Protein AF-A0A183SMR6-F1 (afdb_monomer)

Sequence (157 aa):
METSVSPRKLFKMLNLYIFWGVMLLTLIPFTLVSSAMKIVGQKTFPDDVFLSIVVTVSAAFNAASRVLWGPLGDSLSFKLPLCINNFFYCALLITFPFVSVVSAAGRYLYAIWMILMFICIGGNFVLLPFGVSRAFGQKYFAINYGIVFTAVVRVFM

Mean predicted aligned error: 7.33 Å

pLDDT: mean 80.24, std 9.75, range [41.41, 91.19]

Organism: Schistocephalus solidus (NCBI:txid70667)

Structure (mmCIF, N/CA/C/O backbone):
data_AF-A0A183SMR6-F1
#
_entry.id   AF-A0A183SMR6-F1
#
loop_
_atom_site.group_PDB
_atom_site.id
_atom_site.type_symbol
_atom_site.label_atom_id
_atom_site.label_alt_id
_atom_site.label_comp_id
_atom_site.label_asym_id
_atom_site.label_entity_id
_atom_site.label_seq_id
_atom_site.pdbx_PDB_ins_code
_atom_site.Cartn_x
_atom_site.Cartn_y
_atom_site.Cartn_z
_atom_site.occupancy
_atom_site.B_iso_or_equiv
_atom_site.auth_seq_id
_atom_site.auth_comp_id
_atom_site.auth_asym_id
_atom_site.auth_atom_id
_atom_site.pdbx_PDB_model_num
ATOM 1 N N . MET A 1 1 ? -12.826 -9.876 26.748 1.00 41.41 1 MET A N 1
ATOM 2 C CA . MET A 1 1 ? -13.859 -8.822 26.647 1.00 41.41 1 MET A CA 1
ATOM 3 C C . MET A 1 1 ? -13.958 -8.392 25.194 1.00 41.41 1 MET A C 1
ATOM 5 O O . MET A 1 1 ? -13.040 -7.748 24.706 1.00 41.41 1 MET A O 1
ATOM 9 N N . GLU A 1 2 ? -15.014 -8.787 24.483 1.00 45.97 2 GLU A N 1
ATOM 10 C CA . GLU A 1 2 ? -15.285 -8.269 23.137 1.00 45.97 2 GLU A CA 1
ATOM 11 C C . GLU A 1 2 ? -15.723 -6.805 23.249 1.00 45.97 2 GLU A C 1
ATOM 13 O O . GLU A 1 2 ? -16.830 -6.494 23.685 1.00 45.97 2 GLU A O 1
ATOM 18 N N . THR A 1 3 ? -14.841 -5.873 22.902 1.00 58.59 3 THR A N 1
ATOM 19 C CA . THR A 1 3 ? -15.171 -4.447 22.859 1.00 58.59 3 THR A CA 1
ATOM 20 C C . THR A 1 3 ? -16.029 -4.165 21.630 1.00 58.59 3 THR A C 1
ATOM 22 O O . THR A 1 3 ? -15.510 -3.757 20.602 1.00 58.59 3 THR A O 1
ATOM 25 N N . SER A 1 4 ? -17.341 -4.400 21.697 1.00 71.19 4 SER A N 1
ATOM 26 C CA . SER A 1 4 ? -18.276 -4.016 20.632 1.00 71.19 4 SER A CA 1
ATOM 27 C C . SER A 1 4 ? -18.690 -2.547 20.785 1.00 71.19 4 SER A C 1
ATOM 29 O O . SER A 1 4 ? -19.638 -2.228 21.510 1.00 71.19 4 SER A O 1
ATOM 31 N N . VAL A 1 5 ? -17.970 -1.637 20.127 1.00 77.56 5 VAL A N 1
ATOM 32 C CA . VAL A 1 5 ? -18.215 -0.190 20.210 1.00 77.56 5 VAL A CA 1
ATOM 33 C C . VAL A 1 5 ? -19.378 0.196 19.299 1.00 77.56 5 VAL A C 1
ATOM 35 O O . VAL A 1 5 ? -19.350 -0.071 18.097 1.00 77.56 5 VAL A O 1
ATOM 38 N N . SER A 1 6 ? -20.405 0.845 19.859 1.00 81.88 6 SER A N 1
ATOM 39 C CA . SER A 1 6 ? -21.513 1.367 19.052 1.00 81.88 6 SER A CA 1
ATOM 40 C C . SER A 1 6 ? -21.079 2.595 18.232 1.00 81.88 6 SER A C 1
ATOM 42 O O . SER A 1 6 ? -20.281 3.399 18.728 1.00 81.88 6 SER A O 1
ATOM 44 N N . PRO A 1 7 ? -21.647 2.822 17.031 1.00 76.00 7 PRO A N 1
ATOM 45 C CA . PRO A 1 7 ? -21.257 3.939 16.160 1.00 76.00 7 PRO A CA 1
ATOM 46 C C . PRO A 1 7 ? -21.332 5.322 16.828 1.00 76.00 7 PRO A C 1
ATOM 48 O O . PRO A 1 7 ? -20.502 6.188 16.582 1.00 76.00 7 PRO A O 1
ATOM 51 N N . ARG A 1 8 ? -22.281 5.534 17.752 1.00 77.62 8 ARG A N 1
ATOM 52 C CA . ARG A 1 8 ? -22.401 6.802 18.501 1.00 77.62 8 ARG A CA 1
ATOM 53 C C . ARG A 1 8 ? -21.230 7.044 19.459 1.00 77.62 8 ARG A C 1
ATOM 55 O O . ARG A 1 8 ? -20.860 8.188 19.700 1.00 77.62 8 ARG A O 1
ATOM 62 N N . LYS A 1 9 ? -20.663 5.976 20.029 1.00 81.44 9 LYS A N 1
ATOM 63 C CA . LYS A 1 9 ? -19.487 6.053 20.910 1.00 81.44 9 LYS A CA 1
ATOM 64 C C . LYS A 1 9 ? -18.192 6.188 20.106 1.00 81.44 9 LYS A C 1
ATOM 66 O O . LYS A 1 9 ? -17.253 6.801 20.602 1.00 81.44 9 LYS A O 1
ATOM 71 N N . LEU A 1 10 ? -18.173 5.689 18.868 1.00 80.75 10 LEU A N 1
ATOM 72 C CA . LEU A 1 10 ? -17.029 5.749 17.957 1.00 80.75 10 LEU A CA 1
ATOM 73 C C . LEU A 1 10 ? -16.520 7.184 17.740 1.00 80.75 10 LEU A C 1
ATOM 75 O O . LEU A 1 10 ? -15.323 7.423 17.849 1.00 80.75 10 LEU A O 1
ATOM 79 N N . PHE A 1 11 ? -17.424 8.150 17.528 1.00 81.88 11 PHE A N 1
ATOM 80 C CA . PHE A 1 11 ? -17.077 9.566 17.306 1.00 81.88 11 PHE A CA 1
ATOM 81 C C . PHE A 1 11 ? -16.334 10.232 18.473 1.00 81.88 11 PHE A C 1
ATOM 83 O O . PHE A 1 11 ? -15.686 11.262 18.289 1.00 81.88 11 PHE A O 1
ATOM 90 N N . LYS A 1 12 ? -16.411 9.649 19.674 1.00 83.06 12 LYS A N 1
ATOM 91 C CA . LYS A 1 12 ? -15.713 10.138 20.870 1.00 83.06 12 LYS A CA 1
ATOM 92 C C . LYS A 1 12 ? -14.331 9.504 21.057 1.00 83.06 12 LYS A C 1
ATOM 94 O O . LYS A 1 12 ? -13.615 9.885 21.977 1.00 83.06 12 LYS A O 1
ATOM 99 N N . MET A 1 13 ? -13.951 8.526 20.232 1.00 83.69 13 MET A N 1
ATOM 100 C CA . MET A 1 13 ? -12.692 7.797 20.381 1.00 83.69 13 MET A CA 1
ATOM 101 C C . MET A 1 13 ? -11.594 8.398 19.506 1.00 83.69 13 MET A C 1
ATOM 103 O O . MET A 1 13 ? -11.742 8.475 18.290 1.00 83.69 13 MET A O 1
ATOM 107 N N . LEU A 1 14 ? -10.440 8.706 20.105 1.00 84.69 14 LEU A N 1
ATOM 108 C CA . LEU A 1 14 ? -9.254 9.166 19.370 1.00 84.69 14 LEU A CA 1
ATOM 109 C C . LEU A 1 14 ? -8.818 8.169 18.281 1.00 84.69 14 LEU A C 1
ATOM 111 O O . LEU A 1 14 ? -8.425 8.570 17.189 1.00 84.69 14 LEU A O 1
ATOM 115 N N . ASN A 1 15 ? -8.962 6.868 18.552 1.00 82.75 15 ASN A N 1
ATOM 116 C CA . ASN A 1 15 ? -8.642 5.806 17.599 1.00 82.75 15 ASN A CA 1
ATOM 117 C C . ASN A 1 15 ? -9.391 5.962 16.268 1.00 82.75 15 ASN A C 1
ATOM 119 O O . ASN A 1 15 ? -8.827 5.618 15.235 1.00 82.75 15 ASN A O 1
ATOM 123 N N . LEU A 1 16 ? -10.626 6.493 16.270 1.00 85.69 16 LEU A N 1
ATOM 124 C CA . LEU A 1 16 ? -11.375 6.742 15.035 1.00 85.69 16 LEU A CA 1
ATOM 125 C C . LEU A 1 16 ? -10.602 7.705 14.136 1.00 85.69 16 LEU A C 1
ATOM 127 O O . LEU A 1 16 ? -10.347 7.382 12.983 1.00 85.69 16 LEU A O 1
ATOM 131 N N . TYR A 1 17 ? -10.199 8.854 14.679 1.00 84.88 17 TYR A N 1
ATOM 132 C CA . TYR A 1 17 ? -9.492 9.895 13.934 1.00 84.88 17 TYR A CA 1
ATOM 133 C C . TYR A 1 17 ? -8.113 9.430 13.457 1.00 84.88 17 TYR A C 1
ATOM 135 O O . TYR A 1 17 ? -7.699 9.787 12.358 1.00 84.88 17 TYR A O 1
ATOM 143 N N . ILE A 1 18 ? -7.433 8.578 14.233 1.00 86.69 18 ILE A N 1
ATOM 144 C CA . ILE A 1 18 ? -6.168 7.957 13.816 1.00 86.69 18 ILE A CA 1
ATOM 145 C C . ILE A 1 18 ? -6.395 7.042 12.607 1.00 86.69 18 ILE A C 1
ATOM 147 O O . ILE A 1 18 ? -5.746 7.224 11.581 1.00 86.69 18 ILE A O 1
ATOM 151 N N . PHE A 1 19 ? -7.330 6.086 12.683 1.00 86.69 19 PHE A N 1
ATOM 152 C CA . PHE A 1 19 ? -7.620 5.197 11.549 1.00 86.69 19 PHE A CA 1
ATOM 153 C C . PHE A 1 19 ? -8.149 5.962 10.332 1.00 86.69 19 PHE A C 1
ATOM 155 O O . PHE A 1 19 ? -7.816 5.615 9.203 1.00 86.69 19 PHE A O 1
ATOM 162 N N . TRP A 1 20 ? -8.939 7.011 10.562 1.00 87.50 20 TRP A N 1
ATOM 163 C CA . TRP A 1 20 ? -9.467 7.895 9.527 1.00 87.50 20 TRP A CA 1
ATOM 164 C C . TRP A 1 20 ? -8.338 8.638 8.800 1.00 87.50 20 TRP A C 1
ATOM 166 O O . TRP A 1 20 ? -8.283 8.624 7.572 1.00 87.50 20 TRP A O 1
ATOM 176 N N . GLY A 1 21 ? -7.381 9.201 9.545 1.00 84.81 21 GLY A N 1
ATOM 177 C CA . GLY A 1 21 ? -6.202 9.857 8.980 1.00 84.81 21 GLY A CA 1
ATOM 178 C C . GLY A 1 21 ? -5.287 8.889 8.228 1.00 84.81 21 GLY A C 1
ATOM 179 O O . GLY A 1 21 ? -4.843 9.201 7.126 1.00 84.81 21 GLY A O 1
ATOM 180 N N . VAL A 1 22 ? -5.055 7.688 8.771 1.00 86.69 22 VAL A N 1
ATOM 181 C CA . VAL A 1 22 ? -4.270 6.649 8.082 1.00 86.69 22 VAL A CA 1
ATOM 182 C C . VAL A 1 22 ? -4.952 6.230 6.779 1.00 86.69 22 VAL A C 1
ATOM 184 O O . VAL A 1 22 ? -4.286 6.168 5.753 1.00 86.69 22 VAL A O 1
ATOM 187 N N . MET A 1 23 ? -6.273 6.017 6.779 1.00 86.62 23 MET A N 1
ATOM 188 C CA . MET A 1 23 ? -7.012 5.702 5.550 1.00 86.62 23 MET A CA 1
ATOM 189 C C . MET A 1 23 ? -6.857 6.775 4.486 1.00 86.62 23 MET A C 1
ATOM 191 O O . MET A 1 23 ? -6.576 6.454 3.335 1.00 86.62 23 MET A O 1
ATOM 195 N N . LEU A 1 24 ? -7.017 8.040 4.870 1.00 85.19 24 LEU A N 1
ATOM 196 C CA . LEU A 1 24 ? -6.869 9.169 3.961 1.00 85.19 24 LEU A CA 1
ATOM 197 C C . LEU A 1 24 ? -5.459 9.215 3.357 1.00 85.19 24 LEU A C 1
ATOM 199 O O . LEU A 1 24 ? -5.308 9.277 2.136 1.00 85.19 24 LEU A O 1
ATOM 203 N N . LEU A 1 25 ? -4.431 9.100 4.201 1.00 83.50 25 LEU A N 1
ATOM 204 C CA . LEU A 1 25 ? -3.028 9.116 3.781 1.00 83.50 25 LEU A CA 1
ATOM 205 C C . LEU A 1 25 ? -2.624 7.900 2.945 1.00 83.50 25 LEU A C 1
ATOM 207 O O . LEU A 1 25 ? -1.670 7.992 2.185 1.00 83.50 25 LEU A O 1
ATOM 211 N N . THR A 1 26 ? -3.323 6.772 3.056 1.00 84.38 26 THR A N 1
ATOM 212 C CA . THR A 1 26 ? -3.066 5.594 2.221 1.00 84.38 26 THR A CA 1
ATOM 213 C C . THR A 1 26 ? -3.834 5.639 0.895 1.00 84.38 26 THR A C 1
ATOM 215 O O . THR A 1 26 ? -3.293 5.250 -0.140 1.00 84.38 26 THR A O 1
ATOM 218 N N . LEU A 1 27 ? -5.083 6.115 0.893 1.00 84.19 27 LEU A N 1
ATOM 219 C CA . LEU A 1 27 ? -5.950 6.101 -0.292 1.00 84.19 27 LEU A CA 1
ATOM 220 C C . LEU A 1 27 ? -5.618 7.210 -1.302 1.00 84.19 27 LEU A C 1
ATOM 222 O O . LEU A 1 27 ? -5.755 6.983 -2.508 1.00 84.19 27 LEU A O 1
ATOM 226 N N . ILE A 1 28 ? -5.136 8.375 -0.851 1.00 85.00 28 ILE A N 1
ATOM 227 C CA . ILE A 1 28 ? -4.715 9.459 -1.756 1.00 85.00 28 ILE A CA 1
ATOM 228 C C . ILE A 1 28 ? -3.519 9.026 -2.628 1.00 85.00 28 ILE A C 1
ATOM 230 O O . ILE A 1 28 ? -3.621 9.098 -3.852 1.00 85.00 28 ILE A O 1
ATOM 234 N N . PRO A 1 29 ? -2.400 8.516 -2.078 1.00 81.19 29 PRO A N 1
ATOM 235 C CA . PRO A 1 29 ? -1.295 8.058 -2.912 1.00 81.19 29 PRO A CA 1
ATOM 236 C C . PRO A 1 29 ? -1.662 6.836 -3.749 1.00 81.19 29 PRO A C 1
ATOM 238 O O . PRO A 1 29 ? -1.199 6.724 -4.877 1.00 81.19 29 PRO A O 1
ATOM 241 N N . PHE A 1 30 ? -2.521 5.944 -3.244 1.00 84.75 30 PHE A N 1
ATOM 242 C CA . PHE A 1 30 ? -3.016 4.809 -4.021 1.00 84.75 30 PHE A CA 1
ATOM 243 C C . PHE A 1 30 ? -3.721 5.262 -5.306 1.00 84.75 30 PHE A C 1
ATOM 245 O O . PHE A 1 30 ? -3.387 4.785 -6.392 1.00 84.75 30 PHE A O 1
ATOM 252 N N . THR A 1 31 ? -4.669 6.195 -5.188 1.00 84.25 31 THR A N 1
ATOM 253 C CA . THR A 1 31 ? -5.401 6.732 -6.344 1.00 84.25 31 THR A CA 1
ATOM 254 C C . THR A 1 31 ? -4.458 7.447 -7.305 1.00 84.25 31 THR A C 1
ATOM 256 O O . THR A 1 31 ? -4.497 7.165 -8.502 1.00 84.25 31 THR A O 1
ATOM 259 N N . LEU A 1 32 ? -3.542 8.270 -6.782 1.00 82.50 32 LEU A N 1
ATOM 260 C CA . LEU A 1 32 ? -2.533 8.959 -7.584 1.00 82.50 32 LEU A CA 1
ATOM 261 C C . LEU A 1 32 ? -1.617 7.986 -8.340 1.00 82.50 32 LEU A C 1
ATOM 263 O O . LEU A 1 32 ? -1.409 8.155 -9.539 1.00 82.50 32 LEU A O 1
ATOM 267 N N . VAL A 1 33 ? -1.082 6.960 -7.671 1.00 81.44 33 VAL A N 1
ATOM 268 C CA . VAL A 1 33 ? -0.221 5.942 -8.294 1.00 81.44 33 VAL A CA 1
ATOM 269 C C . VAL A 1 33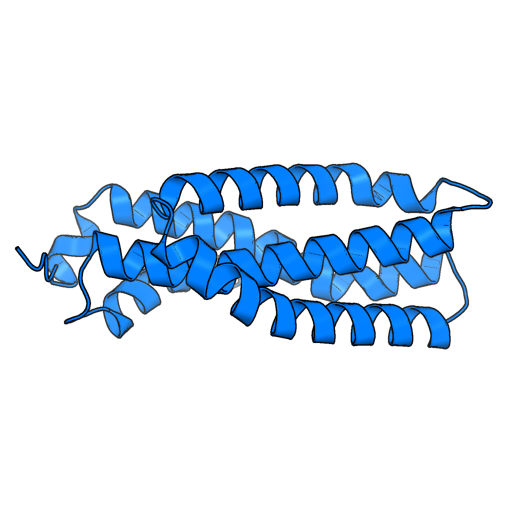 ? -0.994 5.189 -9.369 1.00 81.44 33 VAL A C 1
ATOM 271 O O . VAL A 1 33 ? -0.501 5.062 -10.488 1.00 81.44 33 VAL A O 1
ATOM 274 N N . SER A 1 34 ? -2.222 4.754 -9.072 1.00 79.62 34 SER A N 1
ATOM 275 C CA . SER A 1 34 ? -3.050 4.003 -10.018 1.00 79.62 34 SER A CA 1
ATOM 276 C C . SER A 1 34 ? -3.381 4.802 -11.282 1.00 79.62 34 SER A C 1
ATOM 278 O O . SER A 1 34 ? -3.473 4.210 -12.357 1.00 79.62 34 SER A O 1
ATOM 280 N N . SER A 1 35 ? -3.555 6.125 -11.184 1.00 81.06 35 SER A N 1
ATOM 281 C CA . SER A 1 35 ? -3.824 6.980 -12.346 1.00 81.06 35 SER A CA 1
ATOM 282 C C . SER A 1 35 ? -2.553 7.437 -13.068 1.00 81.06 35 SER A C 1
ATOM 284 O O . SER A 1 35 ? -2.534 7.529 -14.293 1.00 81.06 35 SER A O 1
ATOM 286 N N . ALA A 1 36 ? -1.480 7.735 -12.331 1.00 78.94 36 ALA A N 1
ATOM 287 C CA . ALA A 1 36 ? -0.277 8.356 -12.882 1.00 78.94 36 ALA A CA 1
ATOM 288 C C . ALA A 1 36 ? 0.743 7.344 -13.422 1.00 78.94 36 ALA A C 1
ATOM 290 O O . ALA A 1 36 ? 1.562 7.714 -14.259 1.00 78.94 36 ALA A O 1
ATOM 291 N N . MET A 1 37 ? 0.703 6.077 -12.995 1.00 76.69 37 MET A N 1
ATOM 292 C CA . MET A 1 37 ? 1.708 5.069 -13.360 1.00 76.69 37 MET A CA 1
ATOM 293 C C . MET A 1 37 ? 1.906 4.919 -14.871 1.00 76.69 37 MET A C 1
ATOM 295 O O . MET A 1 37 ? 3.046 4.982 -15.331 1.00 76.69 37 MET A O 1
ATOM 299 N N . LYS A 1 38 ? 0.822 4.801 -15.652 1.00 71.19 38 LYS A N 1
ATOM 300 C CA . LYS A 1 38 ? 0.915 4.707 -17.119 1.00 71.19 38 LYS A CA 1
ATOM 301 C C . LYS A 1 38 ? 1.454 5.994 -17.736 1.00 71.19 38 LYS A C 1
ATOM 303 O O . LYS A 1 38 ? 2.321 5.925 -18.593 1.00 71.19 38 LYS A O 1
ATOM 308 N N . ILE A 1 39 ? 1.003 7.151 -17.251 1.00 76.56 39 ILE A N 1
ATOM 309 C CA . ILE A 1 39 ? 1.397 8.468 -17.773 1.00 76.56 39 ILE A CA 1
ATOM 310 C C . ILE A 1 39 ? 2.891 8.724 -17.536 1.00 76.56 39 ILE A C 1
ATOM 312 O O 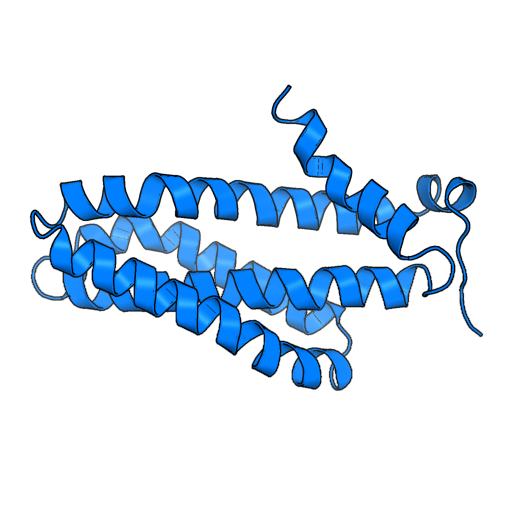. ILE A 1 39 ? 3.607 9.157 -18.435 1.00 76.56 39 ILE A O 1
ATOM 316 N N . VAL A 1 40 ? 3.374 8.449 -16.323 1.00 75.56 40 VAL A N 1
ATOM 317 C CA . VAL A 1 40 ? 4.790 8.594 -15.959 1.00 75.56 40 VAL A CA 1
ATOM 318 C C . VAL A 1 40 ? 5.636 7.583 -16.727 1.00 75.56 40 VAL A C 1
ATOM 320 O O . VAL A 1 40 ? 6.660 7.949 -17.293 1.00 75.56 40 VAL A O 1
ATOM 323 N N . GLY A 1 41 ? 5.172 6.336 -16.815 1.00 72.69 41 GLY A N 1
ATOM 324 C CA . GLY A 1 41 ? 5.851 5.280 -17.554 1.00 72.69 41 GLY A CA 1
ATOM 325 C C . GLY A 1 41 ? 5.994 5.588 -19.045 1.00 72.69 41 GLY A C 1
ATOM 326 O O . GLY A 1 41 ? 7.085 5.434 -19.579 1.00 72.69 41 GLY A O 1
ATOM 327 N N . GLN A 1 42 ? 4.939 6.091 -19.694 1.00 75.94 42 GLN A N 1
ATOM 328 C CA . GLN A 1 42 ? 4.943 6.452 -21.118 1.00 75.94 42 GLN A CA 1
ATOM 329 C C . GLN A 1 42 ? 5.889 7.615 -21.436 1.00 75.94 42 GLN A C 1
ATOM 331 O O . GLN A 1 42 ? 6.488 7.645 -22.507 1.00 75.94 42 GLN A O 1
ATOM 336 N N . LYS A 1 43 ? 6.062 8.566 -20.507 1.00 73.62 43 LYS A N 1
ATOM 337 C CA . LYS A 1 43 ? 7.034 9.661 -20.670 1.00 73.62 43 LYS A CA 1
ATOM 338 C C . LYS A 1 43 ? 8.481 9.168 -20.676 1.00 73.62 43 LYS A C 1
ATOM 340 O O . LYS A 1 43 ? 9.331 9.808 -21.285 1.00 73.62 43 LYS A O 1
ATOM 345 N N . THR A 1 44 ? 8.766 8.072 -19.976 1.00 70.44 44 THR A N 1
ATOM 346 C CA . THR A 1 44 ? 10.123 7.523 -19.839 1.00 70.44 44 THR A CA 1
ATOM 347 C C . THR A 1 44 ? 10.392 6.392 -20.833 1.00 70.44 44 THR A C 1
ATOM 349 O O . THR A 1 44 ? 11.514 6.255 -21.314 1.00 70.44 44 THR A O 1
ATOM 352 N N . PHE A 1 45 ? 9.375 5.595 -21.170 1.00 72.12 45 PHE A N 1
ATOM 353 C CA . PHE A 1 45 ? 9.481 4.428 -22.041 1.00 72.12 45 PHE A CA 1
ATOM 354 C C . PHE A 1 45 ? 8.326 4.423 -23.057 1.00 72.12 45 PHE A C 1
ATOM 356 O O . PHE A 1 45 ? 7.178 4.252 -22.654 1.00 72.12 45 PHE A O 1
ATOM 363 N N . PRO A 1 46 ? 8.592 4.522 -24.370 1.00 69.50 46 PRO A N 1
ATOM 364 C CA . PRO A 1 46 ? 7.552 4.501 -25.406 1.00 69.50 46 PRO A CA 1
ATOM 365 C C . PRO A 1 46 ? 6.963 3.095 -25.682 1.00 69.50 46 PRO A C 1
ATOM 367 O O . PRO A 1 46 ? 6.396 2.860 -26.745 1.00 69.50 46 PRO A O 1
ATOM 370 N N . ASP A 1 47 ? 7.109 2.143 -24.752 1.00 79.56 47 ASP A N 1
ATOM 371 C CA . ASP A 1 47 ? 6.657 0.750 -24.888 1.00 79.56 47 ASP A CA 1
ATOM 372 C C . ASP A 1 47 ? 5.409 0.487 -24.022 1.00 79.56 47 ASP A C 1
ATOM 374 O O . ASP A 1 47 ? 5.485 0.108 -22.847 1.00 79.56 47 ASP A O 1
ATOM 378 N N . ASP A 1 48 ? 4.239 0.684 -24.629 1.00 80.81 48 ASP A N 1
ATOM 379 C CA . ASP A 1 48 ? 2.930 0.501 -23.991 1.00 80.81 48 ASP A CA 1
ATOM 380 C C . ASP A 1 48 ? 2.628 -0.947 -23.597 1.00 80.81 48 ASP A C 1
ATOM 382 O O . ASP A 1 48 ? 1.906 -1.196 -22.619 1.00 80.81 48 ASP A O 1
ATOM 386 N N . VAL A 1 49 ? 3.177 -1.907 -24.345 1.00 84.50 49 VAL A N 1
ATOM 387 C CA . VAL A 1 49 ? 3.003 -3.337 -24.073 1.00 84.50 49 VAL A CA 1
ATOM 388 C C . VAL A 1 49 ? 3.721 -3.679 -22.778 1.00 84.50 49 VAL A C 1
ATOM 390 O O . VAL A 1 49 ? 3.128 -4.273 -21.878 1.00 84.50 49 VAL A O 1
ATOM 393 N N . PHE A 1 50 ? 4.962 -3.224 -22.630 1.00 84.19 50 PHE A N 1
ATOM 394 C CA . PHE A 1 50 ? 5.714 -3.400 -21.397 1.00 84.19 50 PHE A CA 1
ATOM 395 C C . PHE A 1 50 ? 5.036 -2.765 -20.190 1.00 84.19 50 PHE A C 1
ATOM 397 O O . PHE A 1 50 ? 4.886 -3.425 -19.163 1.00 84.19 50 PHE A O 1
ATOM 404 N N . LEU A 1 51 ? 4.592 -1.513 -20.309 1.00 83.69 51 LEU A N 1
ATOM 405 C CA . LEU A 1 51 ? 3.898 -0.831 -19.217 1.00 83.69 51 LEU A CA 1
ATOM 406 C C . LEU A 1 51 ? 2.637 -1.591 -18.805 1.00 83.69 51 LEU A C 1
ATOM 408 O O . LEU A 1 51 ? 2.388 -1.770 -17.615 1.00 83.69 51 LEU A O 1
ATOM 412 N N . SER A 1 52 ? 1.874 -2.098 -19.774 1.00 86.38 52 SER A N 1
ATOM 413 C CA . SER A 1 52 ? 0.668 -2.887 -19.506 1.00 86.38 52 SER A CA 1
ATOM 414 C C . SER A 1 52 ? 0.983 -4.233 -18.841 1.00 86.38 52 SER A C 1
ATOM 416 O O .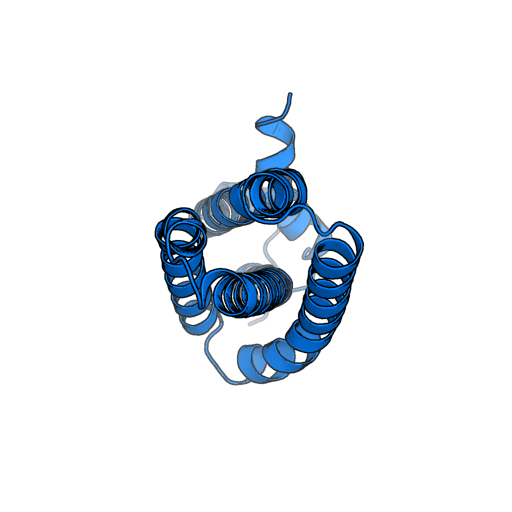 SER A 1 52 ? 0.264 -4.634 -17.924 1.00 86.38 52 SER A O 1
ATOM 418 N N . ILE A 1 53 ? 2.078 -4.901 -19.221 1.00 88.19 53 ILE A N 1
ATOM 419 C CA . ILE A 1 53 ? 2.552 -6.121 -18.548 1.00 88.19 53 ILE A CA 1
ATOM 420 C C . ILE A 1 53 ? 2.938 -5.813 -17.101 1.00 88.19 53 ILE A C 1
ATOM 422 O O . ILE A 1 53 ? 2.475 -6.505 -16.198 1.00 88.19 53 ILE A O 1
ATOM 426 N N . VAL A 1 54 ? 3.723 -4.758 -16.860 1.00 88.44 54 VAL A N 1
ATOM 427 C CA . VAL A 1 54 ? 4.131 -4.354 -15.505 1.00 88.44 54 VAL A CA 1
ATOM 428 C C . VAL A 1 54 ? 2.907 -4.082 -14.636 1.00 88.44 54 VAL A C 1
ATOM 430 O O . VAL A 1 54 ? 2.799 -4.657 -13.559 1.00 88.44 54 VAL A O 1
ATOM 433 N N . VAL A 1 55 ? 1.947 -3.287 -15.122 1.00 86.75 55 VAL A N 1
ATOM 434 C CA . VAL A 1 55 ? 0.680 -3.016 -14.419 1.00 86.75 55 VAL A CA 1
ATOM 435 C C . VAL A 1 55 ? -0.051 -4.316 -14.067 1.00 86.75 55 VAL A C 1
ATOM 437 O O . VAL A 1 55 ? -0.500 -4.487 -12.935 1.00 86.75 55 VAL A O 1
ATOM 440 N N . THR A 1 56 ? -0.160 -5.238 -15.025 1.00 89.69 56 THR A N 1
ATOM 441 C CA . THR A 1 56 ? -0.887 -6.505 -14.856 1.00 89.69 56 THR A CA 1
ATOM 442 C C . THR A 1 56 ? -0.204 -7.411 -13.834 1.00 89.69 56 THR A C 1
ATOM 444 O O . THR A 1 56 ? -0.862 -7.956 -12.948 1.00 89.69 56 THR A O 1
ATOM 447 N N . VAL A 1 57 ? 1.124 -7.529 -13.903 1.00 91.19 57 VAL A N 1
ATOM 448 C CA . VAL A 1 57 ? 1.920 -8.295 -12.939 1.00 91.19 57 VAL A CA 1
ATOM 449 C C . VAL A 1 57 ? 1.807 -7.669 -11.550 1.00 91.19 57 VAL A C 1
ATOM 451 O O . VAL A 1 57 ? 1.495 -8.371 -10.591 1.00 91.19 57 VAL A O 1
ATOM 454 N N . SER A 1 58 ? 1.969 -6.350 -11.423 1.00 89.75 58 SER A N 1
ATOM 455 C CA . SER A 1 58 ? 1.790 -5.643 -10.151 1.00 89.75 58 SER A CA 1
ATOM 456 C C . SER A 1 58 ? 0.390 -5.860 -9.564 1.00 89.75 58 SER A C 1
ATOM 458 O O . SER A 1 58 ? 0.267 -6.099 -8.364 1.00 89.75 58 SER A O 1
ATOM 460 N N . ALA A 1 59 ? -0.662 -5.859 -10.387 1.00 87.50 59 ALA A N 1
ATOM 461 C CA . ALA A 1 59 ? -2.024 -6.164 -9.948 1.00 87.50 59 ALA A CA 1
ATOM 462 C C . ALA A 1 59 ? -2.171 -7.609 -9.431 1.00 87.50 59 ALA A C 1
ATOM 464 O O . ALA A 1 59 ? -2.784 -7.821 -8.383 1.00 87.50 59 ALA A O 1
ATOM 465 N N . ALA A 1 60 ? -1.557 -8.594 -10.095 1.00 91.19 60 ALA A N 1
ATOM 466 C CA . ALA A 1 60 ? -1.529 -9.975 -9.609 1.00 91.19 60 ALA A CA 1
ATOM 467 C C . ALA A 1 60 ? -0.814 -10.082 -8.249 1.00 91.19 60 ALA A C 1
ATOM 469 O O . ALA A 1 60 ? -1.319 -10.721 -7.323 1.00 91.19 60 ALA A O 1
ATOM 470 N N . PHE A 1 61 ? 0.312 -9.383 -8.082 1.00 90.06 61 PHE A N 1
ATOM 471 C CA . PHE A 1 61 ? 1.017 -9.306 -6.800 1.00 90.06 61 PHE A CA 1
ATOM 472 C C . PHE A 1 61 ? 0.226 -8.556 -5.719 1.00 90.06 61 PHE A C 1
ATOM 474 O O . PHE A 1 61 ? 0.331 -8.921 -4.552 1.00 90.06 61 PHE A O 1
ATOM 481 N N . ASN A 1 62 ? -0.604 -7.564 -6.064 1.00 88.38 62 ASN A N 1
ATOM 482 C CA . ASN A 1 62 ? -1.531 -6.944 -5.108 1.00 88.38 62 ASN A CA 1
ATOM 483 C C . ASN A 1 62 ? -2.568 -7.937 -4.584 1.00 88.38 62 ASN A C 1
ATOM 485 O O . ASN A 1 62 ? -2.908 -7.890 -3.405 1.00 88.38 62 ASN A O 1
ATOM 489 N N . ALA A 1 63 ? -3.076 -8.827 -5.438 1.00 86.62 63 ALA A N 1
ATOM 490 C CA . ALA A 1 63 ? -3.986 -9.879 -5.002 1.00 86.62 63 ALA A CA 1
ATOM 491 C C . ALA A 1 63 ? -3.254 -10.900 -4.114 1.00 86.62 63 ALA A C 1
ATOM 493 O O . ALA A 1 63 ? -3.727 -11.219 -3.023 1.00 86.62 63 ALA A O 1
ATOM 494 N N . ALA A 1 64 ? -2.065 -11.346 -4.535 1.00 88.25 64 ALA A N 1
ATOM 495 C CA . ALA A 1 64 ? -1.248 -12.294 -3.781 1.00 88.25 64 ALA A CA 1
ATOM 496 C C . ALA A 1 64 ? -0.798 -11.740 -2.418 1.00 88.25 64 ALA A C 1
ATOM 498 O O . ALA A 1 64 ? -0.816 -12.457 -1.417 1.00 88.25 64 ALA A O 1
ATOM 499 N N . SER A 1 65 ? -0.451 -10.451 -2.339 1.00 86.00 65 SER A N 1
ATOM 500 C CA . SER A 1 65 ? -0.004 -9.837 -1.089 1.00 86.00 65 SER A CA 1
ATOM 501 C C . SER A 1 65 ? -1.085 -9.868 -0.015 1.00 86.00 65 SER A C 1
ATOM 503 O O . SER A 1 65 ? -0.758 -10.040 1.154 1.00 86.00 65 SER A O 1
ATOM 505 N N . ARG A 1 66 ? -2.372 -9.797 -0.378 1.00 81.38 66 ARG A N 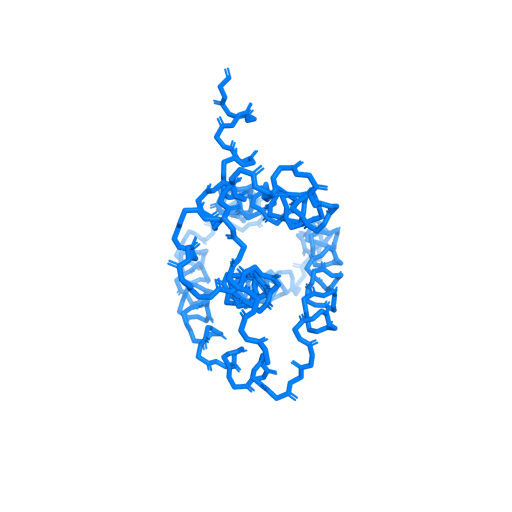1
ATOM 506 C CA . ARG A 1 66 ? -3.470 -9.900 0.597 1.00 81.38 66 ARG A CA 1
ATOM 507 C C . ARG A 1 66 ? -3.471 -11.240 1.330 1.00 81.38 66 ARG A C 1
ATOM 509 O O . ARG A 1 66 ? -3.740 -11.278 2.526 1.00 81.38 66 ARG A O 1
ATOM 516 N N . VAL A 1 67 ? -3.128 -12.319 0.625 1.00 84.44 67 VAL A N 1
ATOM 517 C CA . VAL A 1 67 ? -3.013 -13.666 1.201 1.00 84.44 67 VAL A CA 1
ATOM 518 C C . VAL A 1 67 ? -1.800 -13.756 2.128 1.00 84.44 67 VAL A C 1
ATOM 520 O O . VAL A 1 67 ? -1.895 -14.356 3.192 1.00 84.44 67 VAL A O 1
ATOM 523 N N . LEU A 1 68 ? -0.683 -13.117 1.766 1.00 83.19 68 LEU A N 1
ATOM 524 C CA . LEU A 1 68 ? 0.541 -13.103 2.578 1.00 83.19 68 LEU A CA 1
ATOM 525 C C . LEU A 1 68 ? 0.398 -12.257 3.852 1.00 83.19 68 LEU A C 1
ATOM 527 O O . LEU A 1 68 ? 0.855 -12.653 4.923 1.00 83.19 68 LEU A O 1
ATOM 531 N N . TRP A 1 69 ? -0.250 -11.094 3.754 1.00 81.12 69 TRP A N 1
ATOM 532 C CA . TRP A 1 69 ? -0.414 -10.167 4.875 1.00 81.12 69 TRP A CA 1
ATOM 533 C C . TRP A 1 69 ? -1.462 -10.614 5.897 1.00 81.12 69 TRP A C 1
ATOM 535 O O . TRP A 1 69 ? -1.406 -10.151 7.034 1.00 81.12 69 TRP A O 1
ATOM 545 N N . GLY A 1 70 ? -2.380 -11.517 5.533 1.00 77.25 70 GLY A N 1
ATOM 546 C CA . GLY A 1 70 ? -3.382 -12.069 6.453 1.00 77.25 70 GLY A CA 1
ATOM 547 C C . GLY A 1 70 ? -2.745 -12.770 7.664 1.00 77.25 70 GLY A C 1
ATOM 548 O O . GLY A 1 70 ? -2.849 -12.250 8.775 1.00 77.25 70 GLY A O 1
ATOM 549 N N . PRO A 1 71 ? -1.997 -13.873 7.468 1.00 77.44 71 PRO A N 1
ATOM 550 C CA . PRO A 1 71 ? -1.342 -14.600 8.561 1.00 77.44 71 PRO A CA 1
ATOM 551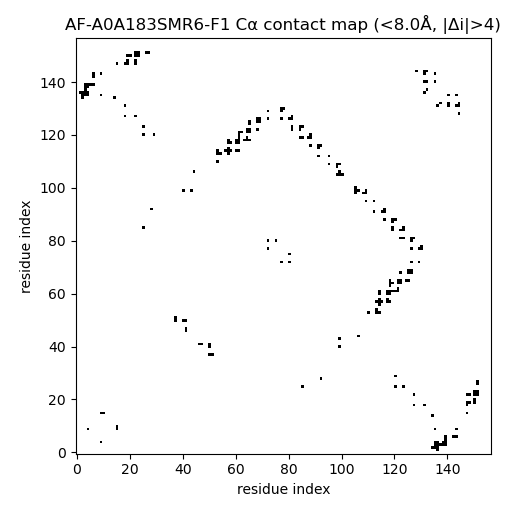 C C . PRO A 1 71 ? -0.315 -13.759 9.337 1.00 77.44 71 PRO A C 1
ATOM 553 O O . PRO A 1 71 ? -0.163 -13.912 10.553 1.00 77.44 71 PRO A O 1
ATOM 556 N N . LEU A 1 72 ? 0.378 -12.843 8.646 1.00 73.31 72 LEU A N 1
ATOM 557 C CA . LEU A 1 72 ? 1.305 -11.895 9.274 1.00 73.31 72 LEU A CA 1
ATOM 558 C C . LEU A 1 72 ? 0.569 -10.924 10.208 1.00 73.31 72 LEU A C 1
ATOM 560 O O . LEU A 1 72 ? 1.056 -10.637 11.300 1.00 73.31 72 LEU A O 1
ATOM 564 N N . GLY A 1 73 ? -0.607 -10.441 9.800 1.00 68.38 73 GLY A N 1
ATOM 565 C CA . GLY A 1 73 ? -1.469 -9.583 10.611 1.00 68.38 73 GLY A CA 1
ATOM 566 C C . GLY A 1 73 ? -2.093 -10.303 11.807 1.00 68.38 73 GLY A C 1
ATOM 567 O O . GLY A 1 73 ? -2.279 -9.680 12.849 1.00 68.38 73 GLY A O 1
ATOM 568 N N . ASP A 1 74 ? -2.360 -11.605 11.689 1.00 71.94 74 ASP A N 1
ATOM 569 C CA . ASP A 1 74 ? -2.881 -12.424 12.789 1.00 71.94 74 ASP A CA 1
ATOM 570 C C . ASP A 1 74 ? -1.830 -12.712 13.870 1.00 71.94 74 ASP A C 1
ATOM 572 O O . ASP A 1 74 ? -2.162 -12.767 15.057 1.00 71.94 74 ASP A O 1
ATOM 576 N N . SER A 1 75 ? -0.562 -12.861 13.474 1.00 69.75 75 SER A N 1
ATOM 577 C CA . SER A 1 75 ? 0.537 -13.225 14.383 1.00 69.75 75 SER A CA 1
ATOM 578 C C . SER A 1 75 ? 1.184 -12.021 15.079 1.00 69.75 75 SER A C 1
ATOM 580 O O . SER A 1 75 ? 1.695 -12.140 16.193 1.00 69.75 75 SER A O 1
ATOM 582 N N . LEU A 1 76 ? 1.181 -10.849 14.439 1.00 65.38 76 LEU A N 1
ATOM 583 C CA . LEU A 1 76 ? 1.787 -9.619 14.957 1.00 65.38 76 LEU A CA 1
ATOM 584 C C . LEU A 1 76 ? 0.708 -8.639 15.429 1.00 65.38 76 LEU A C 1
ATOM 586 O O . LEU A 1 76 ? -0.364 -8.529 14.845 1.00 65.38 76 LEU A O 1
ATOM 590 N N . SER A 1 77 ? 1.003 -7.843 16.461 1.00 73.44 77 SER A N 1
ATOM 591 C CA . SER A 1 77 ? 0.137 -6.715 16.831 1.00 73.44 77 SER A CA 1
ATOM 592 C C . SER A 1 77 ? -0.017 -5.775 15.632 1.00 73.44 77 SER A C 1
ATOM 594 O O . SER A 1 77 ? 0.921 -5.049 15.319 1.00 73.44 77 SER A O 1
ATOM 596 N N . PHE A 1 78 ? -1.197 -5.772 14.998 1.00 71.38 78 PHE A N 1
ATOM 597 C CA . PHE A 1 78 ? -1.550 -5.069 13.747 1.00 71.38 78 PHE A CA 1
ATOM 598 C C . PHE A 1 78 ? -0.975 -3.651 13.576 1.00 71.38 78 PHE A C 1
ATOM 600 O O . PHE A 1 78 ? -0.748 -3.204 12.455 1.00 71.38 78 PHE A O 1
ATOM 607 N N . LYS A 1 79 ? -0.724 -2.940 14.682 1.00 75.75 79 LYS A N 1
ATOM 608 C CA . LYS A 1 79 ? -0.129 -1.600 14.711 1.00 75.75 79 LYS A CA 1
ATOM 609 C C . LYS A 1 79 ? 1.271 -1.565 14.093 1.00 75.75 79 LYS A C 1
ATOM 611 O O . LYS A 1 79 ? 1.560 -0.666 13.312 1.00 75.75 79 LYS A O 1
ATOM 616 N N . LEU A 1 80 ? 2.132 -2.525 14.437 1.00 77.50 80 LEU A N 1
ATOM 617 C CA . LEU A 1 80 ? 3.528 -2.532 13.996 1.00 77.50 80 LEU A CA 1
ATOM 618 C C . LEU A 1 80 ? 3.656 -2.841 12.490 1.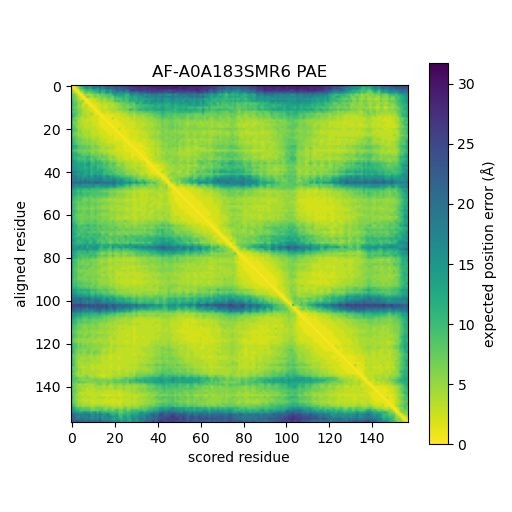00 77.50 80 LEU A C 1
ATOM 620 O O . LEU A 1 80 ? 4.291 -2.044 11.798 1.00 77.50 80 LEU A O 1
ATOM 624 N N . PRO A 1 81 ? 3.006 -3.890 11.938 1.00 82.19 81 PRO A N 1
ATOM 625 C CA . PRO A 1 81 ? 2.995 -4.138 10.497 1.00 82.19 81 PRO A CA 1
ATOM 626 C C . PRO A 1 81 ? 2.413 -2.971 9.699 1.00 82.19 81 PRO A C 1
ATOM 628 O O . PRO A 1 81 ? 2.961 -2.618 8.661 1.00 82.19 81 PRO A O 1
ATOM 631 N N . LEU A 1 82 ? 1.343 -2.334 10.194 1.00 83.38 82 LEU A N 1
ATOM 632 C CA . LEU A 1 82 ? 0.716 -1.197 9.518 1.00 83.38 82 LEU A CA 1
ATOM 633 C C . LEU A 1 82 ? 1.672 0.003 9.436 1.00 83.38 82 LEU A C 1
ATOM 635 O O . LEU A 1 82 ? 1.837 0.574 8.362 1.00 83.38 82 LEU A O 1
ATOM 639 N N . CYS A 1 83 ? 2.343 0.359 10.537 1.00 83.69 83 CYS A N 1
ATOM 640 C CA . CYS A 1 83 ? 3.310 1.459 10.546 1.00 83.69 83 CYS A CA 1
ATOM 641 C C . CYS A 1 83 ? 4.516 1.181 9.643 1.00 83.69 83 CYS A C 1
ATOM 643 O O . CYS A 1 83 ? 4.901 2.054 8.869 1.00 83.69 83 CYS A O 1
ATOM 645 N N . ILE A 1 84 ? 5.090 -0.026 9.710 1.00 85.88 84 ILE A N 1
ATOM 646 C CA . ILE A 1 84 ? 6.231 -0.414 8.868 1.00 85.88 84 ILE A CA 1
ATOM 647 C C . ILE A 1 84 ? 5.832 -0.381 7.391 1.00 85.88 84 ILE A C 1
ATOM 649 O O . ILE A 1 84 ? 6.537 0.214 6.578 1.00 85.88 84 ILE A O 1
ATOM 653 N N . ASN A 1 85 ? 4.682 -0.965 7.048 1.00 87.38 85 ASN A N 1
ATOM 654 C CA . ASN A 1 85 ? 4.185 -0.991 5.679 1.00 87.38 85 ASN A CA 1
ATOM 655 C C . ASN A 1 85 ? 3.925 0.423 5.142 1.00 87.38 85 ASN A C 1
ATOM 657 O O . ASN A 1 85 ? 4.283 0.721 4.007 1.00 87.38 85 ASN A O 1
ATOM 661 N N . ASN A 1 86 ? 3.352 1.313 5.957 1.00 86.12 86 ASN A N 1
ATOM 662 C CA . ASN A 1 86 ? 3.076 2.685 5.536 1.00 86.12 86 ASN A CA 1
ATOM 663 C C . ASN A 1 86 ? 4.361 3.522 5.412 1.00 86.12 86 ASN A C 1
ATOM 665 O O . ASN A 1 86 ? 4.504 4.286 4.465 1.00 86.12 86 ASN A O 1
ATOM 669 N N . PHE A 1 87 ? 5.336 3.337 6.309 1.00 87.94 87 PHE A N 1
ATOM 670 C CA . PHE A 1 87 ? 6.644 3.991 6.201 1.00 87.94 87 PHE A CA 1
ATOM 671 C C . PHE A 1 87 ? 7.402 3.539 4.948 1.00 87.94 87 PHE A C 1
ATOM 673 O O . PHE A 1 87 ? 7.921 4.365 4.197 1.00 87.94 87 PHE A O 1
ATOM 680 N N . PHE A 1 88 ? 7.410 2.231 4.684 1.00 89.25 88 PHE A N 1
ATOM 681 C CA . PHE A 1 88 ? 8.011 1.672 3.479 1.00 89.25 88 PHE A CA 1
ATOM 682 C C . PHE A 1 88 ? 7.302 2.176 2.214 1.00 89.25 88 PHE A C 1
ATOM 684 O O . PHE A 1 88 ? 7.960 2.571 1.253 1.00 89.25 88 PHE A O 1
ATOM 691 N N . TYR A 1 89 ? 5.970 2.274 2.237 1.00 89.56 89 TYR A N 1
ATOM 692 C CA . TYR A 1 89 ? 5.201 2.846 1.135 1.00 89.56 89 TYR A CA 1
ATOM 693 C C . TYR A 1 89 ? 5.534 4.326 0.886 1.00 89.56 89 TYR A C 1
ATOM 695 O O . TYR A 1 89 ? 5.752 4.716 -0.260 1.00 89.56 89 TYR A O 1
ATOM 703 N N . CYS A 1 90 ? 5.672 5.139 1.938 1.00 88.12 90 CYS A N 1
ATOM 704 C CA . CYS A 1 90 ? 6.129 6.526 1.819 1.00 88.12 90 CYS A CA 1
ATOM 705 C C . CYS A 1 90 ? 7.526 6.628 1.191 1.00 88.12 90 CYS A C 1
ATOM 707 O O . CYS A 1 90 ? 7.738 7.450 0.300 1.00 88.12 90 CYS A O 1
ATOM 709 N N . ALA A 1 91 ? 8.471 5.781 1.607 1.00 89.19 91 ALA A N 1
ATOM 710 C CA . ALA A 1 91 ? 9.812 5.757 1.024 1.00 89.19 91 ALA A CA 1
ATOM 711 C C . ALA A 1 91 ? 9.777 5.400 -0.474 1.00 89.19 91 ALA A C 1
ATOM 713 O O . ALA A 1 91 ? 10.445 6.048 -1.284 1.00 89.19 91 ALA A O 1
ATOM 714 N N . LEU A 1 92 ? 8.953 4.422 -0.866 1.00 88.00 92 LEU A N 1
ATOM 715 C CA . LEU A 1 92 ? 8.752 4.062 -2.273 1.00 88.00 92 LEU A CA 1
ATOM 716 C C . LEU A 1 92 ? 8.165 5.223 -3.085 1.00 88.00 92 LEU A C 1
ATOM 718 O O . LEU A 1 92 ? 8.631 5.481 -4.190 1.00 88.00 92 LEU A O 1
ATOM 722 N N . LEU A 1 93 ? 7.183 5.946 -2.541 1.00 85.44 93 LEU A N 1
ATOM 723 C CA . LEU A 1 93 ? 6.566 7.100 -3.205 1.00 85.44 93 LEU A CA 1
ATOM 724 C C . LEU A 1 93 ? 7.554 8.250 -3.418 1.00 85.44 93 LEU A C 1
ATOM 726 O O . LEU A 1 93 ? 7.592 8.822 -4.503 1.00 85.44 93 LEU A O 1
ATOM 730 N N . ILE A 1 94 ? 8.370 8.569 -2.410 1.00 86.44 94 ILE A N 1
ATOM 731 C CA . ILE A 1 94 ? 9.381 9.634 -2.505 1.00 86.44 94 ILE A CA 1
ATOM 732 C C . ILE A 1 94 ? 10.460 9.264 -3.524 1.00 86.44 94 ILE A C 1
ATOM 734 O O . ILE A 1 94 ? 10.925 10.121 -4.269 1.00 86.44 94 ILE A O 1
ATOM 738 N N . THR A 1 95 ? 10.855 7.991 -3.575 1.00 84.69 95 THR A N 1
ATOM 739 C CA . THR A 1 95 ? 11.911 7.527 -4.485 1.00 84.69 95 THR A CA 1
ATOM 740 C C . THR A 1 95 ? 11.430 7.292 -5.920 1.00 84.69 95 THR A C 1
ATOM 742 O O . THR A 1 95 ? 12.242 7.326 -6.840 1.00 84.69 95 THR A O 1
ATOM 745 N N . PHE A 1 96 ? 10.127 7.118 -6.149 1.00 81.00 96 PHE A N 1
ATOM 746 C CA . PHE A 1 96 ? 9.562 6.792 -7.462 1.00 81.00 96 PHE A CA 1
ATOM 747 C C . PHE A 1 96 ? 9.896 7.779 -8.595 1.00 81.00 96 PHE A C 1
ATOM 749 O O . PHE A 1 96 ? 10.291 7.311 -9.662 1.00 81.00 96 PHE A O 1
ATOM 756 N N . PRO A 1 97 ? 9.834 9.114 -8.413 1.00 78.38 97 PRO A N 1
ATOM 757 C CA . PRO A 1 97 ? 10.210 10.059 -9.469 1.00 78.38 97 PRO A CA 1
ATOM 758 C C . PRO A 1 97 ? 11.688 9.969 -9.877 1.00 78.38 97 PRO A C 1
ATOM 760 O O . PRO A 1 97 ? 12.049 10.326 -10.995 1.00 78.38 97 PRO A O 1
ATOM 763 N N . PHE A 1 98 ? 12.555 9.481 -8.986 1.00 77.06 98 PHE A N 1
ATOM 764 C CA . PHE A 1 98 ? 13.986 9.334 -9.260 1.00 77.06 98 PHE A CA 1
ATOM 765 C C . PHE A 1 98 ? 14.297 8.071 -10.071 1.00 77.06 98 PHE A C 1
ATOM 767 O O . PHE A 1 98 ? 15.302 8.022 -10.778 1.00 77.06 98 PHE A O 1
ATOM 774 N N . VAL A 1 99 ? 13.412 7.069 -10.035 1.00 74.44 99 VAL A N 1
ATOM 775 C CA . VAL A 1 99 ? 13.572 5.803 -10.768 1.00 74.44 99 VAL A CA 1
ATOM 776 C C . VAL A 1 99 ? 13.580 6.021 -12.286 1.00 74.44 99 VAL A C 1
ATOM 778 O O . VAL A 1 99 ? 14.322 5.343 -12.996 1.00 74.44 99 VAL A O 1
ATOM 781 N N . SER A 1 100 ? 12.825 7.003 -12.791 1.00 63.66 100 SER A N 1
ATOM 782 C CA . SER A 1 100 ? 12.773 7.337 -14.223 1.00 63.66 100 SER A CA 1
ATOM 783 C C . SER A 1 100 ? 14.015 8.057 -14.763 1.00 63.66 100 SER A C 1
ATOM 785 O O . SER A 1 100 ? 14.150 8.191 -15.974 1.00 63.66 100 SER A O 1
ATOM 787 N N . VAL A 1 101 ? 14.920 8.530 -13.899 1.00 67.50 101 VAL A N 1
ATOM 788 C CA . VAL A 1 101 ? 16.121 9.290 -14.306 1.00 67.50 101 VAL A CA 1
ATOM 789 C C . VAL A 1 101 ? 17.310 8.362 -14.612 1.00 67.50 101 VAL A C 1
ATOM 791 O O . VAL A 1 101 ? 18.278 8.766 -15.254 1.00 67.50 101 VAL A O 1
ATOM 794 N N . VAL A 1 102 ? 17.250 7.092 -14.196 1.00 71.44 102 VAL A N 1
ATOM 795 C CA . VAL A 1 102 ? 18.348 6.129 -14.365 1.00 71.44 102 VAL A CA 1
ATOM 796 C C . VAL A 1 102 ? 18.317 5.515 -15.770 1.00 71.44 102 VAL A C 1
ATOM 798 O O . VAL A 1 102 ? 17.461 4.693 -16.088 1.00 71.44 102 VAL A O 1
ATOM 801 N N . SER A 1 103 ? 19.292 5.889 -16.599 1.00 63.19 103 SER A N 1
ATOM 802 C CA . SER A 1 103 ? 19.335 5.644 -18.050 1.00 63.19 103 SER A CA 1
ATOM 803 C C . SER A 1 103 ? 19.232 4.174 -18.489 1.00 63.19 103 SER A C 1
ATOM 805 O O . SER A 1 103 ? 18.391 3.850 -19.321 1.00 63.19 103 SER A O 1
ATOM 807 N N . ALA A 1 104 ? 20.060 3.269 -17.955 1.00 61.41 104 ALA A N 1
ATOM 808 C CA . ALA A 1 104 ? 20.142 1.888 -18.461 1.00 61.41 104 ALA A CA 1
ATOM 809 C C . ALA A 1 104 ? 19.311 0.867 -17.657 1.00 61.41 104 ALA A C 1
ATOM 811 O O . ALA A 1 104 ? 18.799 -0.100 -18.218 1.00 61.41 104 ALA A O 1
ATOM 812 N N . ALA A 1 105 ? 19.147 1.080 -16.347 1.00 66.88 105 ALA A N 1
ATOM 813 C CA . ALA A 1 105 ? 18.429 0.165 -15.449 1.00 66.88 105 ALA A CA 1
ATOM 814 C C . ALA A 1 105 ? 17.009 0.638 -15.081 1.00 66.88 105 ALA A C 1
ATOM 816 O O . ALA A 1 105 ? 16.268 -0.099 -14.426 1.00 66.88 105 ALA A O 1
ATOM 817 N N . GLY A 1 106 ? 16.603 1.841 -15.511 1.00 73.75 106 GLY A N 1
ATOM 818 C CA . GLY A 1 106 ? 15.344 2.471 -15.101 1.00 73.75 106 GLY A CA 1
ATOM 819 C C . GLY A 1 106 ? 14.101 1.643 -15.423 1.00 73.75 106 GLY A C 1
ATOM 820 O O . GLY A 1 106 ? 13.148 1.650 -14.652 1.00 73.75 106 GLY A O 1
ATOM 821 N N . ARG A 1 107 ? 14.119 0.859 -16.511 1.00 77.44 107 ARG A N 1
ATOM 822 C CA . ARG A 1 107 ? 12.985 0.015 -16.930 1.00 77.44 107 ARG A CA 1
ATOM 823 C C . ARG A 1 107 ? 12.685 -1.107 -15.931 1.00 77.44 107 ARG A C 1
ATOM 825 O O . ARG A 1 107 ? 11.535 -1.310 -15.546 1.00 77.44 107 ARG A O 1
ATOM 832 N N . TYR A 1 108 ? 13.720 -1.823 -15.493 1.00 81.25 108 TYR A N 1
ATOM 833 C CA . TYR A 1 108 ? 13.589 -2.895 -14.502 1.00 81.25 108 TYR A CA 1
ATOM 834 C C . TYR A 1 108 ? 13.327 -2.330 -13.107 1.00 81.25 108 TYR A C 1
ATOM 836 O O . TYR A 1 108 ? 12.488 -2.849 -12.375 1.00 81.25 108 TYR A O 1
ATOM 844 N N . LEU A 1 109 ? 13.996 -1.225 -12.768 1.00 84.31 109 LEU A N 1
ATOM 845 C CA . LEU A 1 109 ? 13.813 -0.540 -11.495 1.00 84.31 109 LEU A CA 1
ATOM 846 C C . LEU A 1 109 ? 12.374 -0.025 -11.340 1.00 84.31 109 LEU A C 1
ATOM 848 O O . LEU A 1 109 ? 11.764 -0.216 -10.291 1.00 84.31 109 LEU A O 1
ATOM 852 N N . TYR A 1 110 ? 11.795 0.525 -12.412 1.00 84.12 110 TYR A N 1
ATOM 853 C CA . TYR A 1 110 ? 10.390 0.924 -12.468 1.00 84.12 110 TYR A CA 1
ATOM 854 C C . TYR A 1 110 ? 9.460 -0.262 -12.197 1.00 84.12 110 TYR A C 1
ATOM 856 O O . TYR A 1 110 ? 8.592 -0.173 -11.332 1.00 84.12 110 TYR A O 1
ATOM 864 N N . ALA A 1 111 ? 9.667 -1.396 -12.875 1.00 86.19 111 ALA A N 1
ATOM 865 C CA . ALA A 1 111 ? 8.837 -2.583 -12.676 1.00 86.19 111 ALA A CA 1
ATOM 866 C C . ALA A 1 111 ? 8.888 -3.100 -11.228 1.00 86.19 111 ALA A C 1
ATOM 868 O O . ALA A 1 111 ? 7.849 -3.412 -10.645 1.00 86.19 111 ALA A O 1
ATOM 869 N N . ILE A 1 112 ? 10.078 -3.130 -10.621 1.00 88.44 112 ILE A N 1
ATOM 870 C CA . ILE A 1 112 ? 10.260 -3.539 -9.222 1.00 88.44 112 ILE A CA 1
ATOM 871 C C . ILE A 1 112 ? 9.532 -2.575 -8.279 1.00 88.44 112 ILE A C 1
ATOM 873 O O . ILE A 1 112 ? 8.777 -3.026 -7.417 1.00 88.44 112 ILE A O 1
ATOM 877 N N . TRP A 1 113 ? 9.695 -1.260 -8.461 1.00 88.94 113 TRP A N 1
ATOM 878 C CA . TRP A 1 113 ? 9.013 -0.255 -7.635 1.00 88.94 113 TRP A CA 1
ATOM 879 C C . TRP A 1 113 ? 7.493 -0.383 -7.726 1.00 88.94 113 TRP A C 1
ATOM 881 O O . TRP A 1 113 ? 6.812 -0.337 -6.703 1.00 88.94 113 TRP A O 1
ATOM 891 N N . MET A 1 114 ? 6.964 -0.611 -8.928 1.00 87.31 114 MET A N 1
ATOM 892 C CA . MET A 1 114 ? 5.533 -0.811 -9.149 1.00 87.31 114 MET A CA 1
ATOM 893 C C . MET A 1 114 ? 5.005 -2.049 -8.418 1.00 87.31 114 MET A C 1
ATOM 895 O O . MET A 1 114 ? 3.992 -1.971 -7.723 1.00 87.31 114 MET A O 1
ATOM 899 N N . ILE A 1 115 ? 5.703 -3.184 -8.508 1.00 90.00 115 ILE A N 1
ATOM 900 C CA . ILE A 1 115 ? 5.329 -4.409 -7.786 1.00 90.00 115 ILE A CA 1
ATOM 901 C C . ILE A 1 115 ? 5.361 -4.174 -6.269 1.00 90.00 115 ILE A C 1
ATOM 903 O O . ILE A 1 115 ? 4.392 -4.505 -5.585 1.00 90.00 115 ILE A O 1
ATOM 907 N N . LEU A 1 116 ? 6.425 -3.558 -5.743 1.00 89.81 116 LEU A N 1
ATOM 908 C CA . LEU A 1 116 ? 6.560 -3.275 -4.311 1.00 89.81 116 LEU A CA 1
ATOM 909 C C . LEU A 1 116 ? 5.444 -2.357 -3.799 1.00 89.81 116 LEU A C 1
ATOM 911 O O . LEU A 1 116 ? 4.823 -2.660 -2.781 1.00 89.81 116 LEU A O 1
ATOM 915 N N . MET A 1 117 ? 5.120 -1.285 -4.529 1.00 88.81 117 MET A N 1
ATOM 916 C CA . MET A 1 117 ? 4.001 -0.409 -4.176 1.00 88.81 117 MET A CA 1
ATOM 917 C C . MET A 1 117 ? 2.677 -1.172 -4.127 1.00 88.81 117 MET A C 1
ATOM 919 O O . MET A 1 117 ? 1.915 -1.014 -3.176 1.00 88.81 117 MET A O 1
ATOM 923 N N . PHE A 1 118 ? 2.402 -2.026 -5.115 1.00 88.19 118 PHE A N 1
ATOM 924 C CA . PHE A 1 118 ? 1.170 -2.814 -5.166 1.00 88.19 118 PHE A CA 1
ATOM 925 C C . PHE A 1 118 ? 1.089 -3.842 -4.030 1.00 88.19 118 PHE A C 1
ATOM 927 O O . PHE A 1 118 ? 0.007 -4.052 -3.473 1.00 88.19 118 PHE A O 1
ATOM 934 N N . ILE A 1 119 ? 2.216 -4.424 -3.616 1.00 88.31 119 ILE A N 1
ATOM 935 C CA . ILE A 1 119 ? 2.286 -5.280 -2.426 1.00 88.31 119 ILE A CA 1
ATOM 936 C C . ILE A 1 119 ? 1.920 -4.479 -1.169 1.00 88.31 119 ILE A C 1
ATOM 938 O O . ILE A 1 119 ? 1.075 -4.939 -0.396 1.00 88.31 119 ILE A O 1
ATOM 942 N N . CYS A 1 120 ? 2.481 -3.276 -0.994 1.00 88.81 120 CYS A N 1
ATOM 943 C CA . CYS A 1 120 ? 2.192 -2.395 0.144 1.00 88.81 120 CYS A CA 1
ATOM 944 C C . CYS A 1 120 ? 0.739 -1.925 0.186 1.00 88.81 120 CYS A C 1
ATOM 946 O O . CYS A 1 120 ? 0.123 -1.890 1.254 1.00 88.81 120 CYS A O 1
ATOM 948 N N . ILE A 1 121 ? 0.178 -1.587 -0.977 1.00 86.88 121 ILE A N 1
ATOM 949 C CA . ILE A 1 121 ? -1.235 -1.237 -1.128 1.00 86.88 121 ILE A CA 1
ATOM 950 C C . ILE A 1 121 ? -2.096 -2.408 -0.641 1.00 86.88 121 ILE A C 1
ATOM 952 O O . ILE A 1 121 ? -2.971 -2.220 0.203 1.00 86.88 121 ILE A O 1
ATOM 956 N N . GLY A 1 122 ? -1.818 -3.628 -1.110 1.00 86.38 122 GLY A N 1
ATOM 957 C CA . GLY A 1 122 ? -2.564 -4.821 -0.704 1.00 86.38 122 GLY A CA 1
ATOM 958 C C . GLY A 1 122 ? -2.455 -5.100 0.797 1.00 86.38 122 GLY A C 1
ATOM 959 O O . GLY A 1 122 ? -3.466 -5.397 1.430 1.00 86.38 122 GLY A O 1
ATOM 960 N N . GLY A 1 123 ? -1.271 -4.900 1.385 1.00 86.19 123 GLY A N 1
ATOM 961 C CA . GLY A 1 123 ? -1.059 -5.003 2.831 1.00 86.19 123 GLY A CA 1
ATOM 962 C C . GLY A 1 123 ? -1.889 -4.003 3.633 1.00 86.19 123 GLY A C 1
ATOM 963 O O . GLY A 1 123 ? -2.560 -4.394 4.586 1.00 86.19 123 GLY A O 1
ATOM 964 N N . ASN A 1 124 ? -1.940 -2.733 3.220 1.00 87.12 124 ASN A N 1
ATOM 965 C CA . ASN A 1 124 ? -2.774 -1.732 3.891 1.00 87.12 124 ASN A CA 1
ATOM 966 C C . ASN A 1 124 ? -4.269 -2.092 3.844 1.00 87.12 124 ASN A C 1
ATOM 968 O O . ASN A 1 124 ? -4.962 -1.959 4.853 1.00 87.12 124 ASN A O 1
ATOM 972 N N . PHE A 1 125 ? -4.762 -2.601 2.710 1.00 84.94 125 PHE A N 1
ATOM 973 C CA . PHE A 1 125 ? -6.163 -3.018 2.569 1.00 84.94 125 PHE A CA 1
ATOM 974 C C . PHE A 1 125 ? -6.540 -4.242 3.414 1.00 84.94 125 PHE A C 1
ATOM 976 O O . PHE A 1 125 ? -7.727 -4.456 3.640 1.00 84.94 125 PHE A O 1
ATOM 983 N N . VAL A 1 126 ? -5.573 -5.019 3.908 1.00 87.50 126 VAL A N 1
ATOM 984 C CA . VAL A 1 126 ? -5.815 -6.135 4.840 1.00 87.50 126 VAL A CA 1
ATOM 985 C C . VAL A 1 126 ? -5.629 -5.694 6.290 1.00 87.50 126 VAL A C 1
ATOM 987 O O . VAL A 1 126 ? -6.500 -5.912 7.132 1.00 87.50 126 VAL A O 1
ATOM 990 N N . LEU A 1 127 ? -4.518 -5.021 6.589 1.00 86.12 127 LEU A N 1
ATOM 991 C CA . LEU A 1 127 ? -4.133 -4.652 7.952 1.00 86.12 127 LEU A CA 1
ATOM 992 C C . LEU A 1 127 ? -5.056 -3.597 8.564 1.00 86.12 127 LEU A C 1
ATOM 994 O O . LEU A 1 127 ? -5.288 -3.597 9.774 1.00 86.12 127 LEU A O 1
ATOM 998 N N . LEU A 1 128 ? -5.598 -2.697 7.747 1.00 86.00 128 LEU A N 1
ATOM 999 C CA . LEU A 1 128 ? -6.426 -1.606 8.234 1.00 86.00 128 LEU A CA 1
ATOM 1000 C C . LEU A 1 128 ? -7.835 -2.050 8.670 1.00 86.00 128 LEU A C 1
ATOM 1002 O O . LEU A 1 128 ? -8.193 -1.758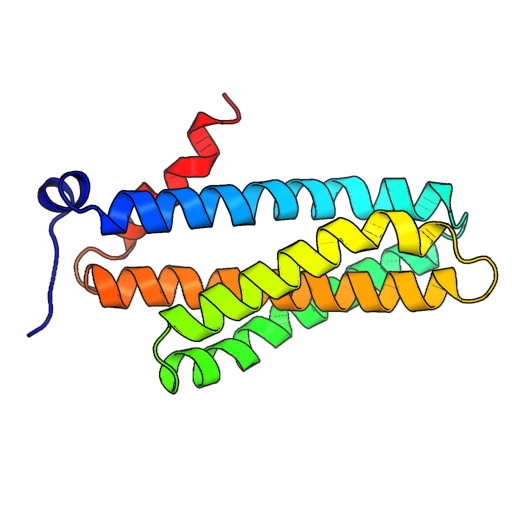 9.815 1.00 86.00 128 LEU A O 1
ATOM 1006 N N . PRO A 1 129 ? -8.635 -2.785 7.865 1.00 85.56 129 PRO A N 1
ATOM 1007 C CA . PRO A 1 129 ? -9.882 -3.369 8.364 1.00 85.56 129 PRO A CA 1
ATOM 1008 C C . PRO A 1 129 ? -9.633 -4.315 9.542 1.00 85.56 129 PRO A C 1
ATOM 1010 O O . PRO A 1 129 ? -10.398 -4.305 10.505 1.00 85.56 129 PRO A O 1
ATOM 1013 N N . PHE A 1 130 ? -8.524 -5.059 9.538 1.00 84.88 130 PHE A N 1
ATOM 1014 C CA . PHE A 1 130 ? -8.149 -5.894 10.674 1.00 84.88 130 PHE A CA 1
ATOM 1015 C C . PHE A 1 130 ? -7.937 -5.070 11.957 1.00 84.88 130 PHE A C 1
ATOM 1017 O O . PHE A 1 130 ? -8.533 -5.375 12.993 1.00 84.88 130 PHE A O 1
ATOM 1024 N N . GLY A 1 131 ? -7.183 -3.969 11.884 1.00 83.88 131 GLY A N 1
ATOM 1025 C CA . GLY A 1 131 ? -6.969 -3.048 13.002 1.00 83.88 131 GLY A CA 1
ATOM 1026 C C . GLY A 1 131 ? -8.256 -2.389 13.505 1.00 83.88 131 GLY A C 1
ATOM 1027 O O . GLY A 1 131 ? -8.473 -2.318 14.715 1.00 83.88 131 GLY A O 1
ATOM 1028 N N . VAL A 1 132 ? -9.149 -1.984 12.598 1.00 84.88 132 VAL A N 1
ATOM 1029 C CA . VAL A 1 132 ? -10.482 -1.446 12.930 1.00 84.88 132 VAL A CA 1
ATOM 1030 C C . VAL A 1 132 ? -11.327 -2.503 13.646 1.00 84.88 132 VAL A C 1
ATOM 1032 O O . VAL A 1 132 ? -11.948 -2.206 14.668 1.00 84.88 132 VAL A O 1
ATOM 1035 N N . SER A 1 133 ? -11.309 -3.750 13.167 1.00 84.19 133 SER A N 1
ATOM 1036 C CA . SER A 1 133 ? -12.055 -4.856 13.776 1.00 84.19 133 SER A CA 1
ATOM 1037 C C . SER A 1 133 ? -11.561 -5.193 15.188 1.00 84.19 133 SER A C 1
ATOM 1039 O O . SER A 1 133 ? -12.366 -5.428 16.090 1.00 84.19 133 SER A O 1
ATOM 1041 N N . ARG A 1 134 ? -10.242 -5.128 15.419 1.00 82.62 134 ARG A N 1
ATOM 1042 C CA . ARG A 1 134 ? -9.619 -5.330 16.736 1.00 82.62 134 ARG A CA 1
ATOM 1043 C C . ARG A 1 134 ? -9.853 -4.149 17.680 1.00 82.62 134 ARG A C 1
ATOM 1045 O O . ARG A 1 134 ? -10.016 -4.366 18.875 1.00 82.62 134 ARG A O 1
ATOM 1052 N N . ALA A 1 135 ? -9.876 -2.917 17.170 1.00 81.44 135 ALA A N 1
ATOM 1053 C CA . ALA A 1 135 ? -10.028 -1.708 17.981 1.00 81.44 135 ALA A CA 1
ATOM 1054 C C . ALA A 1 135 ? -11.482 -1.403 18.379 1.00 81.44 135 ALA A C 1
ATOM 1056 O O . ALA A 1 135 ? -11.714 -0.870 19.465 1.00 81.44 135 ALA A O 1
ATOM 1057 N N . PHE A 1 136 ? -12.456 -1.716 17.518 1.00 81.44 136 PHE A N 1
ATOM 1058 C CA . PHE A 1 136 ? -13.870 -1.363 17.724 1.00 81.44 136 PHE A CA 1
ATOM 1059 C C . PHE A 1 136 ? -14.817 -2.567 17.824 1.00 81.44 136 PHE A C 1
ATOM 1061 O O . PHE A 1 136 ? -16.007 -2.382 18.097 1.00 81.44 136 PHE A O 1
ATOM 1068 N N . GLY A 1 137 ? -14.299 -3.782 17.623 1.00 80.69 137 GLY A N 1
ATOM 1069 C CA . GLY A 1 137 ? -15.044 -5.037 17.696 1.00 80.69 137 GLY A CA 1
ATOM 1070 C C . GLY A 1 137 ? -15.781 -5.405 16.406 1.00 80.69 137 GLY A C 1
ATOM 1071 O O . GLY A 1 137 ? -16.038 -4.570 15.539 1.00 80.69 137 GLY A O 1
ATOM 1072 N N . GLN A 1 138 ? -16.164 -6.681 16.306 1.00 80.12 138 GLN A N 1
ATOM 1073 C CA . GLN A 1 138 ? -16.773 -7.264 15.101 1.00 80.12 138 GLN A CA 1
ATOM 1074 C C . GLN A 1 138 ? -18.267 -6.923 14.934 1.00 80.12 138 GLN A C 1
ATOM 1076 O O . GLN A 1 138 ? -18.759 -6.791 13.817 1.00 80.12 138 GLN A O 1
ATOM 1081 N N . LYS A 1 139 ? -18.999 -6.708 16.037 1.00 80.75 139 LYS A N 1
ATOM 1082 C CA . LYS A 1 139 ? -20.470 -6.556 16.038 1.00 80.75 139 LYS A CA 1
ATOM 1083 C C . LYS A 1 139 ? -21.003 -5.414 15.161 1.00 80.75 139 LYS A C 1
ATOM 1085 O O . LYS A 1 139 ? -22.056 -5.557 14.552 1.00 80.75 139 LYS A O 1
ATOM 1090 N N . TYR A 1 140 ? -20.297 -4.284 15.108 1.00 81.81 140 TYR A N 1
ATOM 1091 C CA . TYR A 1 140 ? -20.651 -3.125 14.272 1.00 81.81 140 TYR A CA 1
ATOM 1092 C C . TYR A 1 140 ? -19.562 -2.823 13.237 1.00 81.81 140 TYR A C 1
ATOM 1094 O O . TYR A 1 140 ? -19.420 -1.681 12.799 1.00 81.81 140 TYR A O 1
ATOM 1102 N N . PHE A 1 141 ? -18.773 -3.835 12.859 1.00 82.62 141 PHE A N 1
ATOM 1103 C CA . PHE A 1 141 ? -17.582 -3.664 12.031 1.00 82.62 141 PHE A CA 1
ATOM 1104 C C . PHE A 1 141 ? -17.877 -2.953 10.708 1.00 82.62 141 PHE A C 1
ATOM 1106 O O . PHE A 1 141 ? -17.229 -1.955 10.415 1.00 82.62 141 PHE A O 1
ATOM 1113 N N . ALA A 1 142 ? -18.889 -3.397 9.956 1.00 84.69 142 ALA A N 1
ATOM 1114 C CA . ALA A 1 142 ? -19.230 -2.809 8.659 1.00 84.69 142 ALA A CA 1
ATOM 1115 C C . ALA A 1 142 ? -19.546 -1.304 8.752 1.00 84.69 142 ALA A C 1
ATOM 1117 O O . ALA A 1 142 ? -19.061 -0.517 7.943 1.00 84.69 142 ALA A O 1
ATOM 1118 N N . ILE A 1 143 ? -20.300 -0.889 9.777 1.00 86.00 143 ILE A N 1
ATOM 1119 C CA . ILE A 1 143 ? -20.653 0.522 9.993 1.00 86.00 143 ILE A CA 1
ATOM 1120 C C . ILE A 1 143 ? -19.421 1.314 10.442 1.00 86.00 143 ILE A C 1
ATOM 1122 O O . ILE A 1 143 ? -19.130 2.368 9.885 1.00 86.00 143 ILE A O 1
ATOM 1126 N N . ASN A 1 144 ? -18.674 0.804 11.424 1.00 85.81 144 ASN A N 1
ATOM 1127 C CA . ASN A 1 144 ? -17.498 1.488 11.964 1.00 85.81 144 ASN A CA 1
ATOM 1128 C C . ASN A 1 144 ? -16.400 1.639 10.897 1.00 85.81 144 ASN A C 1
ATOM 1130 O O . ASN A 1 144 ? -15.822 2.713 10.761 1.00 85.81 144 ASN A O 1
ATOM 1134 N N . TYR A 1 145 ? -16.153 0.597 10.101 1.00 85.75 145 TYR A N 1
ATOM 1135 C CA . TYR A 1 145 ? -15.226 0.638 8.973 1.00 85.75 145 TYR A CA 1
ATOM 1136 C C . TYR A 1 145 ? -15.722 1.567 7.862 1.00 85.75 145 TYR A C 1
ATOM 1138 O O . TYR A 1 145 ? -14.935 2.353 7.342 1.00 85.75 145 TYR A O 1
ATOM 1146 N N . GLY A 1 146 ? -17.024 1.559 7.555 1.00 86.00 146 GLY A N 1
ATOM 1147 C CA . GLY A 1 146 ? -17.627 2.499 6.610 1.00 86.00 146 GLY A CA 1
ATOM 1148 C C . GLY A 1 146 ? -17.423 3.960 7.018 1.00 86.00 146 GLY A C 1
ATOM 1149 O O . GLY A 1 146 ? -17.048 4.779 6.184 1.00 86.00 146 GLY A O 1
ATOM 1150 N N . ILE A 1 147 ? -17.562 4.282 8.311 1.00 86.00 147 ILE A N 1
ATOM 1151 C CA . ILE A 1 147 ? -17.271 5.625 8.842 1.00 86.00 147 ILE A CA 1
ATOM 1152 C C . ILE A 1 147 ? -15.798 5.989 8.628 1.00 86.00 147 ILE A C 1
ATOM 1154 O O . ILE A 1 147 ? -15.504 7.092 8.174 1.00 86.00 147 ILE A O 1
ATOM 1158 N N . VAL A 1 148 ? -14.864 5.073 8.894 1.00 85.81 148 VAL A N 1
ATOM 1159 C CA . VAL A 1 148 ? -13.436 5.310 8.626 1.00 85.81 148 VAL A CA 1
ATOM 1160 C C . VAL A 1 148 ? -13.196 5.527 7.121 1.00 85.81 148 VAL A C 1
ATOM 1162 O O . VAL A 1 148 ? -12.445 6.421 6.742 1.00 85.81 148 VAL A O 1
ATOM 1165 N N . PHE A 1 149 ? -13.878 4.773 6.256 1.00 83.81 149 PHE A N 1
ATOM 1166 C CA . PHE A 1 149 ? -13.769 4.889 4.799 1.00 83.81 149 PHE A CA 1
ATOM 1167 C C . PHE A 1 149 ? -14.316 6.222 4.255 1.00 83.81 149 PHE A C 1
ATOM 1169 O O . PHE A 1 149 ? -13.834 6.721 3.237 1.00 83.81 149 PHE A O 1
ATOM 1176 N N . THR A 1 150 ? -15.266 6.861 4.953 1.00 84.31 150 THR A N 1
ATOM 1177 C CA . THR A 1 150 ? -15.794 8.181 4.548 1.00 84.31 150 THR A CA 1
ATOM 1178 C C . THR A 1 150 ? -14.746 9.292 4.518 1.00 84.31 150 THR A C 1
ATOM 1180 O O . THR A 1 150 ? -15.002 10.334 3.915 1.00 84.31 150 THR A O 1
ATOM 1183 N N . ALA A 1 151 ? -13.557 9.069 5.095 1.00 75.56 151 ALA A N 1
ATOM 1184 C CA . ALA A 1 151 ? -12.418 9.977 4.979 1.00 75.56 151 ALA A CA 1
ATOM 1185 C C . ALA A 1 151 ? -12.134 10.412 3.542 1.00 75.56 151 ALA A C 1
ATOM 1187 O O . ALA A 1 151 ? -11.752 11.551 3.297 1.00 75.56 151 ALA A O 1
ATOM 1188 N N . VAL A 1 152 ? -12.369 9.513 2.593 1.00 65.69 152 VAL A N 1
ATOM 1189 C CA . VAL A 1 152 ? -12.089 9.745 1.180 1.00 65.69 152 VAL A CA 1
ATOM 1190 C C . VAL A 1 152 ? -13.210 10.518 0.492 1.00 65.69 152 VAL A C 1
ATOM 1192 O O . VAL A 1 152 ? -12.940 11.447 -0.260 1.00 65.69 152 VAL A O 1
ATOM 1195 N N . VAL A 1 153 ? -14.472 10.192 0.778 1.00 59.00 153 VAL A N 1
ATOM 1196 C CA . VAL A 1 153 ? -15.638 10.755 0.067 1.00 59.00 153 VAL A CA 1
ATOM 1197 C C . VAL A 1 153 ? -15.736 12.275 0.229 1.00 59.00 153 VAL A C 1
ATOM 1199 O O . VAL A 1 153 ? -16.188 12.959 -0.680 1.00 59.00 153 VAL A O 1
ATOM 1202 N N . ARG A 1 154 ? -15.270 12.823 1.358 1.00 49.12 154 ARG A N 1
ATOM 1203 C CA . ARG A 1 154 ? -15.357 14.263 1.649 1.00 49.12 154 ARG A CA 1
ATOM 1204 C C . ARG A 1 154 ? -14.232 15.110 1.038 1.00 49.12 154 ARG A C 1
ATOM 1206 O O . ARG A 1 154 ? -14.318 16.326 1.103 1.00 49.12 154 ARG A O 1
ATOM 1213 N N . VAL A 1 155 ? -13.178 14.492 0.502 1.00 48.06 155 VAL A N 1
ATOM 1214 C CA . VAL A 1 155 ? -12.046 15.206 -0.128 1.00 48.06 155 VAL A CA 1
ATOM 1215 C C . VAL A 1 155 ? -12.245 15.360 -1.641 1.00 48.06 155 VAL A C 1
ATOM 1217 O O . VAL A 1 155 ? -11.650 16.242 -2.249 1.00 48.06 155 VAL A O 1
ATOM 1220 N N . PHE A 1 156 ? -13.093 14.526 -2.247 1.00 44.53 156 PHE A N 1
ATOM 1221 C CA . PHE A 1 156 ? -13.357 14.512 -3.692 1.00 44.53 156 PHE A CA 1
ATOM 1222 C C . PHE A 1 156 ? -14.702 15.155 -4.093 1.00 44.53 156 PHE A C 1
ATOM 1224 O O . PHE A 1 156 ? -15.128 14.986 -5.235 1.00 44.53 156 PHE A O 1
ATOM 1231 N N . MET A 1 157 ? -15.363 15.874 -3.180 1.00 42.84 157 MET A N 1
ATOM 1232 C CA . MET A 1 157 ? -16.573 16.674 -3.429 1.00 42.84 157 MET A CA 1
ATOM 1233 C C . MET A 1 157 ? -16.300 18.130 -3.072 1.00 42.84 157 MET A C 1
ATOM 1235 O O . MET A 1 157 ? -16.732 19.003 -3.853 1.00 42.84 157 MET A O 1
#

Secondary structure (DSSP, 8-state):
------HHHHTT-HHHHHHHHHHHHHHHHHHHHHHHHHHHHHHH---HHHHHHHHHHHHHHHHHHHHHHHHHHHHS-THHHHHHHHHHHHHHHHHHHHHTT-TTTHHHHHHHHHHHHHHHHHHHHHHHHHHHHHHH-STTHHHHHHHHHHHHHTT--

Radius of gyration: 17.62 Å; Cα contacts (8 Å, |Δi|>4): 137; chains: 1; bounding box: 42×31×52 Å

Solvent-accessible surface area (backbone atoms only — not compa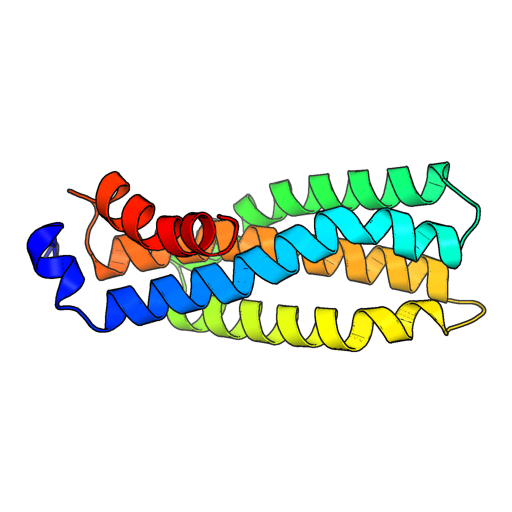rable to full-atom values): 8503 Å² total; per-residue (Å²): 132,87,55,61,49,51,71,83,58,42,82,77,38,69,67,48,60,52,52,20,50,50,45,37,68,52,49,53,56,49,52,50,49,73,66,41,50,64,60,58,44,49,76,70,39,91,48,65,67,59,54,50,48,44,55,52,52,16,51,52,41,20,59,54,25,37,66,60,40,48,63,52,42,74,77,41,70,39,67,56,62,46,51,52,43,50,52,51,43,51,53,51,61,70,47,48,75,59,36,69,70,41,86,88,57,20,71,63,50,42,46,52,51,48,32,52,49,28,28,39,52,21,32,51,70,48,36,48,60,50,42,50,33,72,73,34,14,69,86,42,29,71,60,51,50,48,59,34,55,46,48,50,63,71,75,80,111

Foldseek 3Di:
DFQQADPVCLVVDPVLVVLLVLLLLLVVVVVVCVVCQQVLCCVLDVDSVLSVVLLVVLLVLLVVLLVVLQVVLVVDVLVVLSVVLSVVLVVLVVCQVVLSVDPPCSSVSSSVSSSSNSSSSSNNVNSSLVNQCRVNHDPCSVVSVVSSNCSPVVVVD

Nearest PDB structures (foldseek):
  6zgu-assembly2_B  TM=8.196E-01  e=1.698E-01  Syntrophobacter fumaroxidans MPOB
  6zgr-assembly2_B  TM=8.046E-01  e=1.698E-01  Syntrophobacter fumaroxidans MPOB
  6zgt-assembly1_A  TM=8.110E-01  e=1.698E-01  Syntrophobacter fumaroxidans MPOB
  6hcl-assembly2_B  TM=8.485E-01  e=5.227E-01  Syntrophobacter fumaroxidans MPOB
  6t1z-assembly1_A  TM=5.673E-01  e=2.379E+00  Lactococcus lactis

InterPro domains:
  IPR036259 MFS transporter superfamily [G3DSA:1.20.1250.20] (8-153)
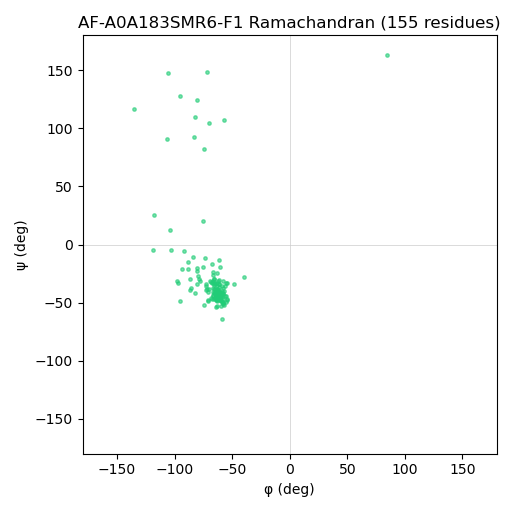  IPR036259 MFS transporter superfamily [SSF103473] (4-151)
  IPR052983 Major Facilitator Superfamily Riboflavin Transporter [PTHR43385] (6-153)